Protein 1HLV (pdb70)

Foldseek 3Di:
DDDDDDFDFLVRLLVLLVVCVVCVPDDCVVSCVVVVHPSVVSVVSNVCVVVSVVVCVQQDPCSRPHRDPDADPCNVLLVVLCVVVVVVCVVVDDDDLVNSLVSSVVSCVVVVVVPDDSDPVVVVCSVNRSD

Nearest PDB structures (foldseek):
  1hlv-assembly1_A  TM=1.008E+00  e=2.084E-18  Homo sapiens
  7qh5-assembly2_B  TM=4.599E-01  e=2.631E+00  Streptomyces tsukubensis NRRL18488
  4z59-assembly1_A  TM=3.815E-01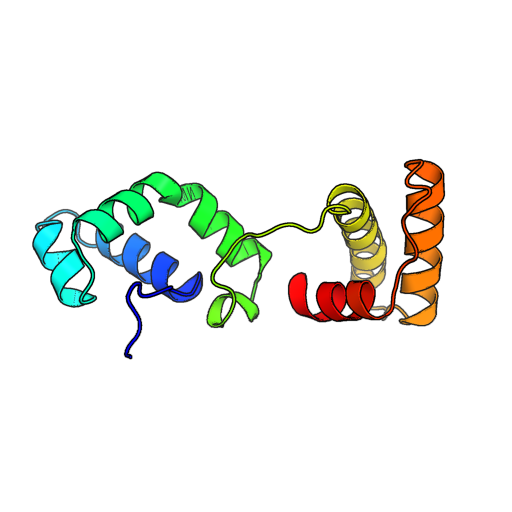  e=2.494E+00  Escherichia coli K-12
  2esn-assembly1_C  TM=4.568E-01  e=5.548E+00  Pseudomonas aeruginosa
  7qh5-assembly1_A  TM=3.977E-01  e=4.729E+00  Streptomyces tsukubensis NRRL18488

B-factor: mean 45.06, std 10.35, range [23.63, 85.87]

Radius of gyration: 18.98 Å; Cα contacts (8 Å, |Δi|>4): 92; chains: 1; bounding box: 54×45×28 Å

Solvent-accessible surface area: 9493 Å² total; per-residue (Å²): 249,53,132,200,217,155,109,12,14,6,104,74,27,13,159,3,2,90,36,15,101,112,43,98,143,54,197,99,43,52,0,2,156,115,40,123,13,78,87,82,40,1,70,68,8,28,186,71,74,209,64,11,57,41,5,34,177,93,2,34,133,22,0,83,90,63,89,64,64,147,94,12,128,56,58,149,0,9,40,86,0,41,62,49,10,84,138,50,139,89,71,68,101,113,39,155,27,129,70,10,69,70,56,0,66,130,15,4,140,157,59,45,42,137,127,14,88,1,45,124,26,11,21,72,127,2,112,166,29,58,68

Secondary structure (DSSP, 8-state):
---SS----HHHHHHHHHHHHH-TTS-HHHHHHHHT--HHHHHHHHHTHHHHHHHHHHHGGGGGT-------TTHHHHHHHHHHHHHHGGGT----HHHHHHHHHHHHHHHT-TT----HHHHHHHHHHT-

Structure (mmCIF, N/CA/C/O backbone):
data_1HLV
#
_entry.id   1HLV
#
_cell.length_a   83.374
_cell.length_b   83.374
_cell.length_c   139.021
_cell.angle_alpha   90
_cell.angle_beta   90
_cell.angle_gamma   120
#
_symmetry.space_group_name_H-M   'P 31 1 2'
#
loop_
_entity.id
_entity.type
_entity.pdbx_description
1 polymer 'CENP-B BOX DNA'
2 polymer 'CENP-B BOX DNA'
3 polymer 'MAJOR CENTROMERE AUTOANTIGEN B'
4 water water
#
loop_
_atom_site.group_PDB
_atom_site.id
_atom_site.type_symbol
_atom_site.label_atom_id
_atom_site.label_alt_id
_atom_site.label_comp_id
_atom_site.label_asym_id
_atom_site.label_entity_id
_atom_site.label_seq_id
_atom_site.pdbx_PDB_ins_code
_atom_site.Cartn_x
_atom_site.Cartn_y
_atom_site.Cartn_z
_atom_site.occupancy
_atom_site.B_iso_or_equiv
_atom_site.auth_seq_id
_atom_site.auth_comp_id
_atom_site.auth_asym_id
_atom_site.auth_atom_id
_atom_site.pdbx_PDB_model_num
ATOM 856 N N . MET C 3 1 ? 25.887 -3.943 -3.856 1.00 62.30 1 MET A N 1
ATOM 857 C CA . MET C 3 1 ? 24.581 -3.559 -3.247 1.00 62.94 1 MET A CA 1
ATOM 858 C C . MET C 3 1 ? 24.459 -2.046 -3.055 1.00 61.45 1 MET A C 1
ATOM 859 O O . MET C 3 1 ? 25.432 -1.301 -3.214 1.00 60.78 1 MET A O 1
ATOM 864 N N . GLY C 3 2 ? 23.251 -1.598 -2.725 1.00 58.97 2 GLY A N 1
ATOM 865 C CA . GLY C 3 2 ? 23.029 -0.184 -2.504 1.00 56.86 2 GLY A CA 1
ATOM 866 C C . GLY C 3 2 ? 23.415 0.161 -1.080 1.00 55.74 2 GLY A C 1
ATOM 867 O O . GLY C 3 2 ? 23.779 -0.733 -0.316 1.00 56.35 2 GLY A O 1
ATOM 868 N N . PRO C 3 3 ? 23.355 1.441 -0.687 1.00 54.57 3 PRO A N 1
ATOM 869 C CA . PRO C 3 3 ? 23.713 1.833 0.679 1.00 54.00 3 PRO A CA 1
ATOM 870 C C . PRO C 3 3 ? 22.682 1.322 1.693 1.00 53.31 3 PRO A C 1
ATOM 871 O O . PRO C 3 3 ? 21.537 1.040 1.333 1.00 53.36 3 PRO A O 1
ATOM 875 N N . LYS C 3 4 ? 23.088 1.208 2.954 1.00 51.37 4 LYS A N 1
ATOM 876 C CA . LYS C 3 4 ? 22.192 0.725 3.996 1.00 49.56 4 LYS A CA 1
ATOM 877 C C . LYS C 3 4 ? 21.843 1.829 4.983 1.00 47.29 4 LYS A C 1
ATOM 878 O O . LYS C 3 4 ? 20.866 1.722 5.722 1.00 46.86 4 LYS A O 1
ATOM 884 N N . ARG C 3 5 ? 22.649 2.885 4.994 1.00 44.50 5 ARG A N 1
ATOM 885 C CA . ARG C 3 5 ? 22.413 4.031 5.871 1.00 42.78 5 ARG A CA 1
ATOM 886 C C . ARG C 3 5 ? 22.747 5.299 5.121 1.00 43.94 5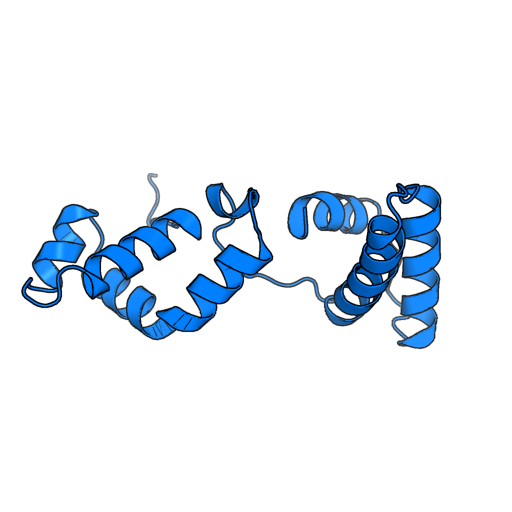 ARG A C 1
ATOM 887 O O . ARG C 3 5 ? 23.803 5.415 4.501 1.00 44.81 5 ARG A O 1
ATOM 895 N N . ARG C 3 6 ? 21.836 6.251 5.184 1.00 45.13 6 ARG A N 1
ATOM 896 C CA . ARG C 3 6 ? 22.013 7.515 4.513 1.00 48.32 6 ARG A CA 1
ATOM 897 C C . ARG C 3 6 ? 22.712 8.491 5.453 1.00 49.03 6 ARG A C 1
ATOM 898 O O . ARG C 3 6 ? 22.212 8.776 6.543 1.00 50.61 6 ARG A O 1
ATOM 906 N N . GLN C 3 7 ? 23.879 8.980 5.049 1.00 49.21 7 GLN A N 1
ATOM 907 C CA . GLN C 3 7 ? 24.605 9.953 5.857 1.00 50.52 7 GLN A CA 1
ATOM 908 C C . GLN C 3 7 ? 24.249 11.350 5.345 1.00 49.19 7 GLN A C 1
ATOM 909 O O . GLN C 3 7 ? 24.162 11.579 4.139 1.00 49.44 7 GLN A O 1
ATOM 915 N N . LEU C 3 8 ? 24.039 12.278 6.270 1.00 46.57 8 LEU A N 1
ATOM 916 C CA . LEU C 3 8 ? 23.661 13.640 5.921 1.00 42.96 8 LEU A CA 1
ATOM 917 C C . LEU C 3 8 ? 24.777 14.636 6.225 1.00 40.82 8 LEU A C 1
ATOM 918 O O . LEU C 3 8 ? 25.621 14.382 7.084 1.00 40.35 8 LEU A O 1
ATOM 923 N N . THR C 3 9 ? 24.790 15.766 5.519 1.00 37.95 9 THR A N 1
ATOM 924 C CA . THR C 3 9 ? 25.803 16.786 5.770 1.00 35.37 9 THR A CA 1
ATOM 925 C C . THR C 3 9 ? 25.334 17.657 6.923 1.00 35.17 9 THR A C 1
ATOM 926 O O . THR C 3 9 ? 24.154 17.672 7.267 1.00 33.77 9 THR A O 1
ATOM 930 N N . PHE C 3 10 ? 26.258 18.394 7.521 1.00 35.39 10 PHE A N 1
ATOM 931 C CA . PHE C 3 10 ? 25.878 19.252 8.620 1.00 37.64 10 PHE A CA 1
ATOM 932 C C . PHE C 3 10 ? 24.888 20.303 8.159 1.00 38.77 10 PHE A C 1
ATOM 933 O O . PHE C 3 10 ? 23.991 20.680 8.914 1.00 38.88 10 PHE A O 1
ATOM 941 N N . ARG C 3 11 ? 25.027 20.755 6.916 1.00 38.95 11 ARG A N 1
ATOM 942 C CA . ARG C 3 11 ? 24.102 21.743 6.389 1.00 40.90 11 ARG A CA 1
ATOM 943 C C . ARG C 3 11 ? 22.692 21.137 6.277 1.00 41.01 11 ARG A C 1
ATOM 944 O O . ARG C 3 11 ? 21.704 21.798 6.589 1.00 40.99 11 ARG A O 1
ATOM 952 N N . GLU C 3 12 ? 22.604 19.875 5.859 1.00 39.85 12 GLU A N 1
ATOM 953 C CA . GLU C 3 12 ? 21.315 19.197 5.718 1.00 39.47 12 GLU A CA 1
ATOM 954 C C . GLU C 3 12 ? 20.641 18.958 7.073 1.00 39.45 12 GLU A C 1
ATOM 955 O O . GLU C 3 12 ? 19.427 19.147 7.220 1.00 37.11 12 GLU A O 1
ATOM 961 N N . LYS C 3 13 ? 21.428 18.527 8.057 1.00 39.06 13 LYS A N 1
ATOM 962 C CA . LYS C 3 13 ? 20.892 18.279 9.389 1.00 38.33 13 LYS A CA 1
ATOM 963 C C . LYS C 3 13 ? 20.502 19.609 10.025 1.00 37.16 13 LYS A C 1
ATOM 964 O O . LYS C 3 13 ? 19.554 19.689 10.794 1.00 36.27 13 LYS A O 1
ATOM 970 N N . SER C 3 14 ? 21.227 20.658 9.681 1.00 37.15 14 SER A N 1
ATOM 971 C CA . SER C 3 14 ? 20.913 21.976 10.201 1.00 39.29 14 SER A CA 1
ATOM 972 C C . SER C 3 14 ? 19.548 22.431 9.649 1.00 40.83 14 SER A C 1
ATOM 973 O O . SER C 3 14 ? 18.725 23.000 10.374 1.00 39.85 14 SER A O 1
ATOM 976 N N . ARG C 3 15 ? 19.308 22.169 8.367 1.00 41.23 15 ARG A N 1
ATOM 977 C CA . ARG C 3 15 ? 18.052 22.557 7.742 1.00 42.99 15 ARG A CA 1
ATOM 978 C C . ARG C 3 15 ? 16.894 21.792 8.375 1.00 42.91 15 ARG A C 1
ATOM 979 O O . ARG C 3 15 ? 15.841 22.365 8.666 1.00 43.79 15 ARG A O 1
ATOM 987 N N . ILE C 3 16 ? 17.091 20.495 8.585 1.00 41.29 16 ILE A N 1
ATOM 988 C CA . ILE C 3 16 ? 16.068 19.656 9.197 1.00 39.81 16 ILE A CA 1
ATOM 989 C C . ILE C 3 16 ? 15.711 20.207 10.580 1.00 40.83 16 ILE A C 1
ATOM 990 O O . ILE C 3 16 ? 14.537 20.322 10.932 1.00 38.91 16 ILE A O 1
ATOM 995 N N . ILE C 3 17 ? 16.734 20.551 11.356 1.00 41.44 17 ILE A N 1
ATOM 996 C CA . ILE C 3 17 ? 16.539 21.098 12.691 1.00 42.28 17 ILE A CA 1
ATOM 997 C C . ILE C 3 17 ? 15.733 22.384 12.600 1.00 44.50 17 ILE A C 1
ATOM 998 O O . ILE C 3 17 ? 14.754 22.572 13.316 1.00 44.23 17 ILE A O 1
ATOM 1003 N N . GLN C 3 18 ? 16.160 23.268 11.707 1.00 47.16 18 GLN A N 1
ATOM 1004 C CA . GLN C 3 18 ? 15.494 24.545 11.508 1.00 49.30 18 GLN A CA 1
ATOM 1005 C C . GLN C 3 18 ? 14.035 24.337 11.108 1.00 49.25 18 GLN A C 1
ATOM 1006 O O . GLN C 3 18 ? 13.156 25.112 11.491 1.00 48.38 18 GLN A O 1
ATOM 1012 N N . GLU C 3 19 ? 13.781 23.289 10.335 1.00 48.72 19 GLU A N 1
ATOM 1013 C CA . GLU C 3 19 ? 12.427 22.997 9.892 1.00 49.67 19 GLU A CA 1
ATOM 1014 C C . GLU C 3 19 ? 11.518 22.707 11.085 1.00 50.16 19 GLU A C 1
ATOM 1015 O O . GLU C 3 19 ? 10.384 23.185 11.145 1.00 49.66 19 GLU A O 1
ATOM 1021 N N . VAL C 3 20 ? 12.020 21.926 12.034 1.00 49.96 20 VAL A N 1
ATOM 1022 C CA . VAL C 3 20 ? 11.242 21.568 13.208 1.00 51.17 20 VAL A CA 1
ATOM 1023 C C . VAL C 3 20 ? 10.961 22.752 14.127 1.00 53.27 20 VAL A C 1
ATOM 1024 O O . VAL C 3 20 ? 9.882 22.841 14.703 1.00 54.26 20 VAL A O 1
ATOM 1028 N N . GLU C 3 21 ? 11.916 23.666 14.256 1.00 55.61 21 GLU A N 1
ATOM 1029 C CA . GLU C 3 21 ? 11.731 24.828 15.118 1.00 58.56 21 GLU A CA 1
ATOM 1030 C C . GLU C 3 21 ? 10.795 25.884 14.521 1.00 59.30 21 GLU A C 1
ATOM 1031 O O . GLU C 3 21 ? 10.196 26.670 15.254 1.00 59.00 21 GLU A O 1
ATOM 1037 N N . GLU C 3 22 ? 10.662 25.895 13.198 1.00 59.73 22 GLU A N 1
ATOM 1038 C CA . GLU C 3 22 ? 9.793 26.862 12.533 1.00 60.64 22 GLU A CA 1
ATOM 1039 C C . GLU C 3 22 ? 8.398 26.299 12.270 1.00 60.71 22 GLU A C 1
ATOM 1040 O O . GLU C 3 22 ? 7.504 27.020 11.837 1.00 60.74 22 GLU A O 1
ATOM 1046 N N . ASN C 3 23 ? 8.216 25.010 12.529 1.00 60.67 23 ASN A N 1
ATOM 1047 C CA . ASN C 3 23 ? 6.930 24.362 12.306 1.00 60.45 23 ASN A CA 1
ATOM 1048 C C . ASN C 3 23 ? 6.576 23.466 13.485 1.00 61.25 23 ASN A C 1
ATOM 1049 O O . ASN C 3 23 ? 6.339 22.266 13.323 1.00 60.39 23 ASN A O 1
ATOM 1054 N N . PRO C 3 24 ? 6.532 24.044 14.694 1.00 62.34 24 PRO A N 1
ATOM 1055 C CA . PRO C 3 24 ? 6.205 23.286 15.906 1.00 63.46 24 PRO A CA 1
ATOM 1056 C C . PRO C 3 24 ? 4.837 22.607 15.871 1.00 64.50 24 PRO A C 1
ATOM 1057 O O . PRO C 3 24 ? 4.585 21.677 16.637 1.00 63.67 24 PRO A O 1
ATOM 1061 N N . ASP C 3 25 ? 3.963 23.058 14.976 1.00 65.80 25 ASP A N 1
ATOM 1062 C CA . ASP C 3 25 ? 2.629 22.473 14.882 1.00 68.06 25 ASP A CA 1
ATOM 1063 C C . ASP C 3 25 ? 2.477 21.359 13.850 1.00 67.39 25 ASP A C 1
ATOM 1064 O O . ASP C 3 25 ? 1.370 21.081 13.379 1.00 67.37 25 ASP A O 1
ATOM 1069 N N . LEU C 3 26 ? 3.586 20.717 13.502 1.00 65.86 26 LEU A N 1
ATOM 1070 C CA . LEU C 3 26 ? 3.549 19.623 12.540 1.00 64.21 26 LEU A CA 1
ATOM 1071 C C . LEU C 3 26 ? 3.979 18.335 13.223 1.00 62.38 26 LEU A C 1
ATOM 1072 O O . LEU C 3 26 ? 4.780 18.357 14.152 1.00 62.06 26 LEU A O 1
ATOM 1077 N N . ARG C 3 27 ? 3.431 17.214 12.778 1.00 61.54 27 ARG A N 1
ATOM 1078 C CA . ARG C 3 27 ? 3.804 15.931 13.351 1.00 61.85 27 ARG A CA 1
ATOM 1079 C C . ARG C 3 27 ? 5.263 15.667 12.981 1.00 59.89 27 ARG A C 1
ATOM 1080 O O . ARG C 3 27 ? 5.688 15.957 11.859 1.00 59.66 27 ARG A O 1
ATOM 1088 N N . LYS C 3 28 ? 6.031 15.126 13.919 1.00 56.53 28 LYS A N 1
ATOM 1089 C CA . LYS C 3 28 ? 7.426 14.814 13.649 1.00 52.95 28 LYS A CA 1
ATOM 1090 C C . LYS C 3 28 ? 7.481 13.865 12.448 1.00 52.50 28 LYS A C 1
ATOM 1091 O O . LYS C 3 28 ? 8.343 13.993 11.577 1.00 52.01 28 LYS A O 1
ATOM 1097 N N . GLY C 3 29 ? 6.544 12.923 12.398 1.00 51.54 29 GLY A N 1
ATOM 1098 C CA . GLY C 3 29 ? 6.505 11.988 11.287 1.00 50.76 29 GLY A CA 1
ATOM 1099 C C . GLY C 3 29 ? 6.291 12.712 9.968 1.00 50.22 29 GLY A C 1
ATOM 1100 O O . GLY C 3 29 ? 6.715 12.243 8.913 1.00 50.24 29 GLY A O 1
ATOM 1101 N N . GLU C 3 30 ? 5.627 13.860 10.026 1.00 50.16 30 GLU A N 1
ATOM 1102 C CA . GLU C 3 30 ? 5.373 14.650 8.826 1.00 50.22 30 GLU A CA 1
ATOM 1103 C C . GLU C 3 30 ? 6.674 15.292 8.363 1.00 49.21 30 GLU A C 1
ATOM 1104 O O . GLU C 3 30 ? 6.997 15.274 7.172 1.00 48.09 30 GLU A O 1
ATOM 1110 N N . ILE C 3 31 ? 7.423 15.856 9.303 1.00 47.75 31 ILE A N 1
ATOM 1111 C CA . ILE C 3 31 ? 8.692 16.475 8.951 1.00 48.49 31 ILE A CA 1
ATOM 1112 C C . ILE C 3 31 ? 9.676 15.414 8.444 1.00 47.79 31 ILE A C 1
ATOM 1113 O O . ILE C 3 31 ? 10.399 15.642 7.470 1.00 47.19 31 ILE A O 1
ATOM 1118 N N . ALA C 3 32 ? 9.687 14.250 9.085 1.00 46.45 32 ALA A N 1
ATOM 1119 C CA . ALA C 3 32 ? 10.566 13.173 8.650 1.00 47.68 32 ALA A CA 1
ATOM 1120 C C . ALA C 3 32 ? 10.240 12.810 7.199 1.00 48.38 32 ALA A C 1
ATOM 1121 O O . ALA C 3 32 ? 11.137 12.547 6.394 1.00 48.31 32 ALA A O 1
ATOM 1123 N N . ARG C 3 33 ? 8.953 12.799 6.868 1.00 49.19 33 ARG A N 1
ATOM 1124 C CA . ARG C 3 33 ? 8.533 12.464 5.515 1.00 50.46 33 ARG A CA 1
ATOM 1125 C C . ARG C 3 33 ? 9.042 13.489 4.515 1.00 50.13 33 ARG A C 1
ATOM 1126 O O . ARG C 3 33 ? 9.546 13.128 3.452 1.00 51.26 33 ARG A O 1
ATOM 1134 N N . ARG C 3 34 ? 8.901 14.766 4.856 1.00 49.42 34 ARG A N 1
ATOM 1135 C CA . ARG C 3 34 ? 9.347 15.844 3.984 1.00 49.04 34 ARG A CA 1
ATOM 1136 C C . ARG C 3 34 ? 10.812 15.725 3.594 1.00 48.24 34 ARG A C 1
ATOM 1137 O O . ARG C 3 34 ? 11.202 16.145 2.506 1.00 48.39 34 ARG A O 1
ATOM 1145 N N . PHE C 3 35 ? 11.627 15.175 4.487 1.00 46.76 35 PHE A N 1
ATOM 1146 C CA . PHE C 3 35 ? 13.042 15.015 4.198 1.00 44.85 35 PHE A CA 1
ATOM 1147 C C . PHE C 3 35 ? 13.363 13.589 3.836 1.00 44.84 35 PHE A C 1
ATOM 1148 O O . PHE C 3 35 ? 14.512 13.256 3.557 1.00 44.72 35 PHE A O 1
ATOM 1156 N N . ASN C 3 36 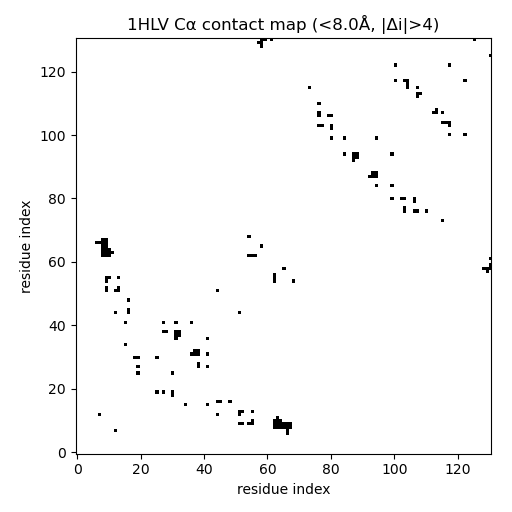? 12.336 12.749 3.837 1.00 45.02 36 ASN A N 1
ATOM 1157 C CA . ASN C 3 36 ? 12.502 11.352 3.475 1.00 46.76 36 ASN A CA 1
ATOM 1158 C C . ASN C 3 36 ? 13.546 10.660 4.349 1.00 45.60 36 ASN A C 1
ATOM 1159 O O . ASN C 3 36 ? 14.507 10.087 3.844 1.00 45.18 36 ASN A O 1
ATOM 1164 N N . ILE C 3 37 ? 13.361 10.734 5.661 1.00 45.54 37 ILE A N 1
ATOM 1165 C CA . ILE C 3 37 ? 14.268 10.092 6.606 1.00 44.39 37 ILE A CA 1
ATOM 1166 C C . ILE C 3 37 ? 13.428 9.397 7.666 1.00 44.27 37 ILE A C 1
ATOM 1167 O O . ILE C 3 37 ? 12.316 9.830 7.969 1.00 45.47 37 ILE A O 1
ATOM 1172 N N . PRO C 3 38 ? 13.949 8.313 8.253 1.00 42.77 38 PRO A N 1
ATOM 1173 C CA . PRO C 3 38 ? 13.189 7.599 9.283 1.00 42.91 38 PRO A CA 1
ATOM 1174 C C . PRO C 3 38 ? 12.901 8.515 10.468 1.00 43.41 38 PRO A C 1
ATOM 1175 O O . PRO C 3 38 ? 13.727 9.361 10.816 1.00 43.53 38 PRO A O 1
ATOM 1179 N N . PRO C 3 39 ? 11.719 8.378 11.092 1.00 43.94 39 PRO A N 1
ATOM 1180 C CA . PRO C 3 39 ? 11.408 9.236 12.245 1.00 43.45 39 PRO A CA 1
ATOM 1181 C C . PRO C 3 39 ? 12.476 9.031 13.312 1.00 42.43 39 PRO A C 1
ATOM 1182 O O . PRO C 3 39 ? 12.810 9.934 14.083 1.00 40.52 39 PRO A O 1
ATOM 1186 N N . SER C 3 40 ? 13.015 7.820 13.319 1.00 43.04 40 SER A N 1
ATOM 1187 C CA . SER C 3 40 ? 14.087 7.426 14.221 1.00 42.64 40 SER A CA 1
ATOM 1188 C C . SER C 3 40 ? 15.279 8.371 13.989 1.00 42.71 40 SER A C 1
ATOM 1189 O O . SER C 3 40 ? 15.866 8.902 14.932 1.00 42.60 40 SER A O 1
ATOM 1192 N N . THR C 3 41 ? 15.622 8.577 12.718 1.00 40.70 41 THR A N 1
ATOM 1193 C CA . THR C 3 41 ? 16.725 9.449 12.348 1.00 38.68 41 THR A CA 1
ATOM 1194 C C . THR C 3 41 ? 16.460 10.906 12.730 1.00 39.04 41 THR A C 1
ATOM 1195 O O . THR C 3 41 ? 17.370 11.610 13.170 1.00 40.03 41 THR A O 1
ATOM 1199 N N . LEU C 3 42 ? 15.219 11.362 12.564 1.00 39.44 42 LEU A N 1
ATOM 1200 C CA . LEU C 3 42 ? 14.872 12.743 12.911 1.00 38.53 42 LEU A CA 1
ATOM 1201 C C . LEU C 3 42 ? 15.029 12.994 14.413 1.00 39.01 42 LEU A C 1
ATOM 1202 O O . LEU C 3 42 ? 15.526 14.050 14.834 1.00 37.05 42 LEU A O 1
ATOM 1207 N N . SER C 3 43 ? 14.601 12.023 15.215 1.00 38.28 43 SER A N 1
ATOM 1208 C CA . SER C 3 43 ? 14.704 12.140 16.663 1.00 39.27 43 SER A CA 1
ATOM 1209 C C . SER C 3 43 ? 16.162 12.288 17.093 1.00 39.44 43 SER A C 1
ATOM 1210 O O . SER C 3 43 ? 16.513 13.200 17.850 1.00 37.74 43 SER A O 1
ATOM 1213 N N . THR C 3 44 ? 17.018 11.395 16.605 1.00 40.06 44 THR A N 1
ATOM 1214 C CA . THR C 3 44 ? 18.414 11.471 16.987 1.00 39.91 44 THR A CA 1
ATOM 1215 C C . THR C 3 44 ? 19.050 12.781 16.514 1.00 37.97 44 THR A C 1
ATOM 1216 O O . THR C 3 44 ? 19.913 13.326 17.199 1.00 37.41 44 THR A O 1
ATOM 1220 N N . ILE C 3 45 ? 18.607 13.311 15.376 1.00 35.98 45 ILE A N 1
ATOM 1221 C CA . ILE C 3 45 ? 19.134 14.593 14.910 1.00 35.69 45 ILE A CA 1
ATOM 1222 C C . ILE C 3 45 ? 18.723 15.687 15.905 1.00 37.80 45 ILE A C 1
ATOM 1223 O O . ILE C 3 45 ? 19.540 16.519 16.318 1.00 36.55 45 ILE A O 1
ATOM 1228 N N . LEU C 3 46 ? 17.444 15.687 16.279 1.00 39.78 46 LEU A N 1
ATOM 1229 C CA . LEU C 3 46 ? 16.938 16.668 17.229 1.00 40.08 46 LEU A CA 1
ATOM 1230 C C . LEU C 3 46 ? 17.644 16.546 18.574 1.00 40.77 46 LEU A C 1
ATOM 1231 O O . LEU C 3 46 ? 17.942 17.557 19.207 1.00 41.25 46 LEU A O 1
ATOM 1236 N N . LYS C 3 47 ? 17.920 15.323 19.020 1.00 39.87 47 LYS A N 1
ATOM 1237 C CA . LYS C 3 47 ? 18.607 15.187 20.291 1.00 42.05 47 LYS A CA 1
ATOM 1238 C C . LYS C 3 47 ? 20.046 15.719 20.237 1.00 42.60 47 LYS A C 1
ATOM 1239 O O . LYS C 3 47 ? 20.571 16.191 21.244 1.00 43.32 47 LYS A O 1
ATOM 1245 N N . ASN C 3 48 ? 20.681 15.644 19.069 1.00 41.46 48 ASN A N 1
ATOM 1246 C CA . ASN C 3 48 ? 22.050 16.130 18.912 1.00 40.69 48 ASN A CA 1
ATOM 1247 C C . ASN C 3 48 ? 22.057 17.559 18.396 1.00 40.89 48 ASN A C 1
ATOM 1248 O O . ASN C 3 48 ? 23.088 18.084 17.993 1.00 41.91 48 ASN A O 1
ATOM 1253 N N . LYS C 3 49 ? 20.884 18.171 18.414 1.00 41.04 49 LYS A N 1
ATOM 1254 C CA . LYS C 3 49 ? 20.672 19.539 17.969 1.00 42.71 49 LYS A CA 1
ATOM 1255 C C . LYS C 3 49 ? 21.844 20.502 18.196 1.00 43.08 49 LYS A C 1
ATOM 1256 O O . LYS C 3 49 ? 22.341 21.123 17.253 1.00 44.76 49 LYS A O 1
ATOM 1262 N N . ARG C 3 50 ? 22.283 20.632 19.443 1.00 43.19 50 ARG A N 1
ATOM 1263 C CA . ARG C 3 50 ? 23.361 21.558 19.781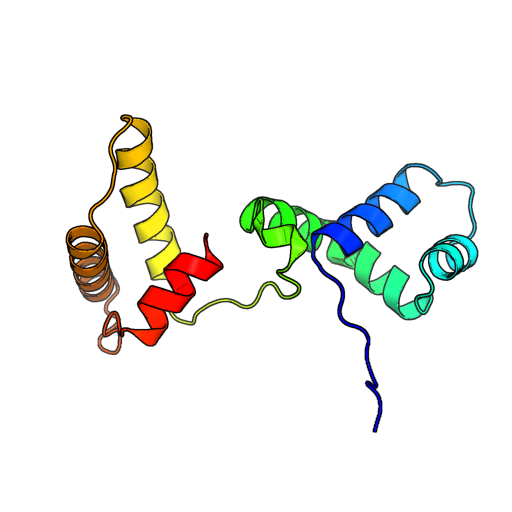 1.00 43.60 50 ARG A CA 1
ATOM 1264 C C . ARG C 3 50 ? 24.734 21.183 19.242 1.00 42.09 50 ARG A C 1
ATOM 1265 O O . ARG C 3 50 ? 25.507 22.059 18.844 1.00 40.99 50 ARG A O 1
ATOM 1273 N N . ALA C 3 51 ? 25.049 19.892 19.241 1.00 38.99 51 ALA A N 1
ATOM 1274 C CA . ALA C 3 51 ? 26.337 19.459 18.725 1.00 37.08 51 ALA A CA 1
ATOM 1275 C C . ALA C 3 51 ? 26.336 19.716 17.222 1.00 36.44 51 ALA A C 1
ATOM 1276 O O . ALA C 3 51 ? 27.302 20.261 16.672 1.00 37.85 51 ALA A O 1
ATOM 1278 N N . ILE C 3 52 ? 25.241 19.345 16.563 1.00 34.80 52 ILE A N 1
ATOM 1279 C CA . ILE C 3 52 ? 25.121 19.540 15.119 1.00 35.59 52 ILE A CA 1
ATOM 1280 C C . ILE C 3 52 ? 25.284 21.009 14.704 1.00 35.23 52 ILE A C 1
ATOM 1281 O O . ILE C 3 52 ? 26.031 21.309 13.777 1.00 35.14 52 ILE A O 1
ATOM 1286 N N . LEU C 3 53 ? 24.605 21.924 15.386 1.00 35.06 53 LEU A N 1
ATOM 1287 C CA . LEU C 3 53 ? 24.740 23.337 15.043 1.00 35.96 53 LEU A CA 1
ATOM 1288 C C . LEU C 3 53 ? 26.154 23.846 15.337 1.00 35.82 53 LEU A C 1
ATOM 1289 O O . LEU C 3 53 ? 26.648 24.756 14.665 1.00 35.81 53 LEU A O 1
ATOM 1294 N N . ALA C 3 54 ? 26.803 23.260 16.338 1.00 35.26 54 ALA A N 1
ATOM 1295 C CA . ALA C 3 54 ? 28.166 23.653 16.681 1.00 35.85 54 ALA A CA 1
ATOM 1296 C C . ALA C 3 54 ? 29.102 23.180 15.556 1.00 36.08 54 ALA A C 1
ATOM 1297 O O . ALA C 3 54 ? 30.006 23.906 15.127 1.00 34.93 54 ALA A O 1
ATOM 1299 N N . SER C 3 55 ? 28.877 21.961 15.077 1.00 35.38 55 SER A N 1
ATOM 1300 C CA . SER C 3 55 ? 29.697 21.431 13.999 1.00 36.02 55 SER A CA 1
ATOM 1301 C C . SER C 3 55 ? 29.531 22.266 12.733 1.00 36.29 55 SER A C 1
ATOM 1302 O O . SER C 3 55 ? 30.516 22.631 12.090 1.00 37.08 55 SER A O 1
ATOM 1305 N N . GLU C 3 56 ? 28.292 22.584 12.379 1.00 36.57 56 GLU A N 1
ATOM 1306 C CA . GLU C 3 56 ? 28.062 23.398 11.193 1.00 38.55 56 GLU A CA 1
ATOM 1307 C C . GLU C 3 56 ? 28.885 24.683 11.268 1.00 37.58 56 GLU A C 1
ATOM 1308 O O . GLU C 3 56 ? 29.473 25.108 10.280 1.00 38.27 56 GLU A O 1
ATOM 1314 N N . ARG C 3 57 ? 28.930 25.299 12.443 1.00 38.90 57 ARG A N 1
ATOM 1315 C CA . ARG C 3 57 ? 29.706 26.523 12.625 1.00 40.09 57 ARG A CA 1
ATOM 1316 C C . ARG C 3 57 ? 31.195 26.224 12.479 1.00 39.65 57 ARG A C 1
ATOM 1317 O O . ARG C 3 57 ? 31.925 26.948 11.805 1.00 39.84 57 ARG A O 1
ATOM 1325 N N . LYS C 3 58 ? 31.630 25.140 13.111 1.00 38.29 58 LYS A N 1
ATOM 1326 C CA . LYS C 3 58 ? 33.019 24.721 13.082 1.00 37.23 58 LYS A CA 1
ATOM 1327 C C . LYS C 3 58 ? 33.552 24.468 11.675 1.00 38.65 58 LYS A C 1
ATOM 1328 O O . LYS C 3 58 ? 34.652 24.913 11.334 1.00 38.70 58 LYS A O 1
ATOM 1334 N N . TYR C 3 59 ? 32.776 23.757 10.860 1.00 37.96 59 TYR A N 1
ATOM 1335 C CA . TYR C 3 59 ? 33.198 23.432 9.500 1.00 36.31 59 TYR A CA 1
ATOM 1336 C C . TYR C 3 59 ? 32.945 24.532 8.459 1.00 37.87 59 TYR A C 1
ATOM 1337 O O . TYR C 3 59 ? 33.387 24.429 7.309 1.00 36.86 59 TYR A O 1
ATOM 1346 N N . GLY C 3 60 ? 32.253 25.592 8.867 1.00 38.35 60 GLY A N 1
ATOM 1347 C CA . GLY C 3 60 ? 31.990 26.693 7.955 1.00 39.08 60 GLY A CA 1
ATOM 1348 C C . GLY C 3 60 ? 31.486 26.310 6.573 1.00 40.39 60 GLY A C 1
ATOM 1349 O O . GLY C 3 60 ? 30.531 25.544 6.440 1.00 40.58 60 GLY A O 1
ATOM 1350 N N . VAL C 3 61 ? 32.127 26.838 5.534 1.00 41.27 61 VAL A N 1
ATOM 1351 C CA . VAL C 3 61 ? 31.695 26.560 4.167 1.00 42.60 61 VAL A CA 1
ATOM 1352 C C . VAL C 3 61 ? 31.763 25.080 3.805 1.00 42.62 61 VAL A C 1
ATOM 1353 O O . VAL C 3 61 ? 31.172 24.653 2.810 1.00 44.35 61 VAL A O 1
ATOM 1357 N N . ALA C 3 62 ? 32.472 24.301 4.619 1.00 41.53 62 ALA A N 1
ATOM 1358 C CA . ALA C 3 62 ? 32.612 22.867 4.380 1.00 39.20 62 ALA A CA 1
ATOM 1359 C C . ALA C 3 62 ? 31.441 22.057 4.949 1.00 37.99 62 ALA A C 1
ATOM 1360 O O . ALA C 3 62 ? 31.386 20.835 4.801 1.00 35.49 62 ALA A O 1
ATOM 1362 N N . SER C 3 63 ? 30.508 22.741 5.603 1.00 38.31 63 SER A N 1
ATOM 1363 C CA . SER C 3 63 ? 29.342 22.075 6.183 1.00 39.27 63 SER A CA 1
ATOM 1364 C C . SER C 3 63 ? 28.474 21.496 5.082 1.00 39.52 63 SER A C 1
ATOM 1365 O O . SER C 3 63 ? 27.583 20.679 5.327 1.00 39.66 63 SER A O 1
ATOM 1368 N N . THR C 3 64 ? 28.743 21.947 3.866 1.00 39.83 64 THR A N 1
ATOM 1369 C CA . THR C 3 64 ? 28.024 21.509 2.687 1.00 40.32 64 THR A CA 1
ATOM 1370 C C . THR C 3 64 ? 28.471 20.107 2.299 1.00 39.09 64 THR A C 1
ATOM 1371 O O . THR C 3 64 ? 27.817 19.426 1.511 1.00 38.80 64 THR A O 1
ATOM 1375 N N . CYS C 3 65 ? 29.574 19.668 2.887 1.00 38.45 65 CYS A N 1
ATOM 1376 C CA . CYS C 3 65 ? 30.125 18.366 2.562 1.00 39.71 65 CYS A CA 1
ATOM 1377 C C . CYS C 3 65 ? 30.434 17.499 3.768 1.00 36.04 65 CYS A C 1
ATOM 1378 O O . CYS C 3 65 ? 30.275 16.287 3.711 1.00 34.03 65 CYS A O 1
ATOM 1381 N N . ARG C 3 66 ? 30.883 18.127 4.851 1.00 35.14 66 ARG A N 1
ATOM 1382 C CA . ARG C 3 66 ? 31.221 17.422 6.085 1.00 35.13 66 ARG A CA 1
ATOM 1383 C C . ARG C 3 66 ? 29.961 16.787 6.651 1.00 35.62 66 ARG A C 1
ATOM 1384 O O . ARG C 3 66 ? 28.905 17.414 6.671 1.00 37.17 66 ARG A O 1
ATOM 1392 N N . LYS C 3 67 ? 30.067 15.548 7.112 1.00 36.02 67 LYS A N 1
ATOM 1393 C CA . LYS C 3 67 ? 28.910 14.858 7.674 1.00 37.14 67 LYS A CA 1
ATOM 1394 C C . LYS C 3 67 ? 29.159 14.423 9.118 1.00 37.12 67 LYS A C 1
ATOM 1395 O O . LYS C 3 67 ? 28.241 14.379 9.943 1.00 36.78 67 LYS A O 1
ATOM 1401 N N . THR C 3 68 ? 30.419 14.132 9.411 1.00 35.12 68 THR A N 1
ATOM 1402 C CA . THR C 3 68 ? 30.841 13.658 10.717 1.00 34.75 68 THR A CA 1
ATOM 1403 C C . THR C 3 68 ? 31.767 14.615 11.466 1.00 35.54 68 THR A C 1
ATOM 1404 O O . THR C 3 68 ? 32.678 15.216 10.885 1.00 34.57 68 THR A O 1
ATOM 1408 N N . ASN C 3 69 ? 31.540 14.755 12.765 1.00 35.09 69 ASN A N 1
ATOM 1409 C CA . ASN C 3 69 ? 32.401 15.625 13.550 1.00 36.31 69 ASN A CA 1
ATOM 1410 C C . ASN C 3 69 ? 33.577 14.817 14.108 1.00 36.26 69 ASN A C 1
ATOM 1411 O O . ASN C 3 69 ? 33.972 14.979 15.266 1.00 36.60 69 ASN A O 1
ATOM 1416 N N . LYS C 3 70 ? 34.131 13.940 13.279 1.00 35.43 70 LYS A N 1
ATOM 1417 C CA . LYS C 3 70 ? 35.264 13.130 13.694 1.00 35.04 70 LYS A CA 1
ATOM 1418 C C . LYS C 3 70 ? 36.461 14.035 13.980 1.00 33.74 70 LYS A C 1
ATOM 1419 O O . LYS C 3 70 ? 36.697 15.012 13.275 1.00 33.79 70 LYS A O 1
ATOM 1425 N N . LEU C 3 71 ? 37.203 13.708 15.028 1.00 33.31 71 LEU A N 1
ATOM 1426 C CA . LEU C 3 71 ? 38.361 14.498 15.417 1.00 35.14 71 LEU A CA 1
ATOM 1427 C C . LEU C 3 71 ? 39.655 13.754 15.137 1.00 35.01 71 LEU A C 1
ATOM 1428 O O . LEU C 3 71 ? 39.667 12.528 14.994 1.00 33.59 71 LEU A O 1
ATOM 1433 N N . SER C 3 72 ? 40.741 14.515 15.057 1.00 34.83 72 SER A N 1
ATOM 1434 C CA . SER C 3 72 ? 42.061 13.950 14.832 1.00 35.06 72 SER A CA 1
ATOM 1435 C C . SER C 3 72 ? 42.599 13.646 16.212 1.00 34.71 72 SER A C 1
ATOM 1436 O O . SER C 3 72 ? 42.295 14.366 17.158 1.00 35.47 72 SER A O 1
ATOM 1439 N N . PRO C 3 73 ? 43.395 12.574 16.356 1.00 33.88 73 PRO A N 1
ATOM 1440 C CA . PRO C 3 73 ? 43.923 12.284 17.694 1.00 32.80 73 PRO A CA 1
ATOM 1441 C C . PRO C 3 73 ? 44.835 13.418 18.192 1.00 32.77 73 PRO A C 1
ATOM 1442 O O . PRO C 3 73 ? 45.196 13.457 19.371 1.00 32.89 73 PRO A O 1
ATOM 1446 N N . TYR C 3 74 ? 45.182 14.345 17.298 1.00 31.92 74 TYR A N 1
ATOM 1447 C CA . TYR C 3 74 ? 46.027 15.489 17.654 1.00 30.78 74 TYR A CA 1
ATOM 1448 C C . TYR C 3 74 ? 45.177 16.736 17.797 1.00 31.23 74 TYR A C 1
ATOM 1449 O O . TYR C 3 74 ? 45.690 17.867 17.721 1.00 29.36 74 TYR A O 1
ATOM 1458 N N . ASP C 3 75 ? 43.877 16.528 18.007 1.00 31.02 75 ASP A N 1
ATOM 1459 C CA . ASP C 3 75 ? 42.934 17.634 18.152 1.00 30.24 75 ASP A CA 1
ATOM 1460 C C . ASP C 3 75 ? 43.379 18.737 19.108 1.00 29.32 75 ASP A C 1
ATOM 1461 O O . ASP C 3 75 ? 43.130 19.913 18.856 1.00 29.11 75 ASP A O 1
ATOM 1466 N N . LYS C 3 76 ? 44.035 18.379 20.204 1.00 29.55 76 LYS A N 1
ATOM 1467 C CA . LYS C 3 76 ? 44.465 19.407 21.143 1.00 31.30 76 LYS A CA 1
ATOM 1468 C C . LYS C 3 76 ? 45.462 20.330 20.453 1.00 32.61 76 LYS A C 1
ATOM 1469 O O . LYS C 3 76 ? 45.381 21.550 20.585 1.00 32.85 76 LYS A O 1
ATOM 1475 N N . LEU C 3 77 ? 46.389 19.734 19.702 1.00 34.36 77 LEU A N 1
ATOM 1476 C CA . LEU C 3 77 ? 47.406 20.490 18.973 1.00 34.25 77 LEU A CA 1
ATOM 1477 C C . LEU C 3 77 ? 46.733 21.392 17.938 1.00 35.91 77 LEU A C 1
ATOM 1478 O O . LEU C 3 77 ? 47.079 22.571 17.804 1.00 35.44 77 LEU A O 1
ATOM 1483 N N . GLU C 3 78 ? 45.766 20.838 17.212 1.00 36.63 78 GLU A N 1
ATOM 1484 C CA . GLU C 3 78 ? 45.047 21.609 16.204 1.00 38.17 78 GLU A CA 1
ATOM 1485 C C . GLU C 3 78 ? 44.354 22.841 16.782 1.00 38.47 78 GLU A C 1
ATOM 1486 O O . GLU C 3 78 ? 44.223 23.869 16.108 1.00 37.67 78 GLU A O 1
ATOM 1492 N N . GLY C 3 79 ? 43.915 22.739 18.032 1.00 38.18 79 GLY A N 1
ATOM 1493 C CA . GLY C 3 79 ? 43.249 23.861 18.659 1.00 37.35 79 GLY A CA 1
ATOM 1494 C C . GLY C 3 79 ? 44.227 24.999 18.813 1.00 38.08 79 GLY A C 1
ATOM 1495 O O . GLY C 3 79 ? 43.954 26.129 18.403 1.00 38.31 79 GLY A O 1
ATOM 1496 N N . LEU C 3 80 ? 45.381 24.694 19.396 1.00 37.18 80 LEU A N 1
ATOM 1497 C CA . LEU C 3 80 ? 46.421 25.695 19.601 1.00 38.09 80 LEU A CA 1
ATOM 1498 C C . LEU C 3 80 ? 46.923 26.294 18.281 1.00 40.19 80 LEU A C 1
ATOM 1499 O O . LEU C 3 80 ? 47.092 27.508 18.168 1.00 40.19 80 LEU A O 1
ATOM 1504 N N . LEU C 3 81 ? 47.138 25.435 17.286 1.00 41.08 81 LEU A N 1
ATOM 1505 C CA . LEU C 3 81 ? 47.614 25.856 15.973 1.00 41.58 81 LEU A CA 1
ATOM 1506 C C . LEU C 3 81 ? 46.643 26.850 15.330 1.00 42.78 81 LEU A C 1
ATOM 1507 O O . LEU C 3 81 ? 47.050 27.887 14.796 1.00 43.06 81 LEU A O 1
ATOM 1512 N N . ILE C 3 82 ? 45.355 26.531 15.380 1.00 43.00 82 ILE A N 1
ATOM 1513 C CA . ILE C 3 82 ? 44.339 27.405 14.803 1.00 41.83 82 ILE A CA 1
ATOM 1514 C C . ILE C 3 82 ? 44.372 28.769 15.477 1.00 42.19 82 ILE A C 1
ATOM 1515 O O . ILE C 3 82 ? 44.473 29.796 14.805 1.00 43.22 82 ILE A O 1
ATOM 1520 N N . ALA C 3 83 ? 44.291 28.777 16.803 1.00 40.93 83 ALA A N 1
ATOM 1521 C CA . ALA C 3 83 ? 44.312 30.025 17.547 1.00 40.67 83 ALA A CA 1
ATOM 1522 C C . ALA C 3 83 ? 45.508 30.852 17.107 1.00 41.45 83 ALA A C 1
ATOM 1523 O O . ALA C 3 83 ? 45.406 32.068 16.914 1.00 40.27 83 ALA A O 1
ATOM 1525 N N . TRP C 3 84 ? 46.638 30.173 16.940 1.00 42.46 84 TRP A N 1
ATOM 1526 C CA . TRP C 3 84 ? 47.882 30.813 16.537 1.00 45.10 84 TRP A CA 1
ATOM 1527 C C . TRP C 3 84 ? 47.842 31.509 15.172 1.00 47.41 84 TRP A C 1
ATOM 1528 O O . TRP C 3 84 ? 48.058 32.718 15.090 1.00 47.80 84 TRP A O 1
ATOM 1539 N N . PHE C 3 85 ? 47.575 30.762 14.101 1.00 49.20 85 PHE A N 1
ATOM 1540 C CA . PHE C 3 85 ? 47.549 31.375 12.779 1.00 50.98 85 PHE A CA 1
ATOM 1541 C C . PHE C 3 85 ? 46.330 32.255 12.561 1.00 53.76 85 PHE A C 1
ATOM 1542 O O . PHE C 3 85 ? 46.339 33.138 11.703 1.00 54.45 85 PHE A O 1
ATOM 1550 N N . GLN C 3 86 ? 45.284 32.014 13.341 1.00 56.48 86 GLN A N 1
ATOM 1551 C CA . GLN C 3 86 ? 44.060 32.794 13.228 1.00 59.64 86 GLN A CA 1
ATOM 1552 C C . GLN C 3 86 ? 44.320 34.191 13.774 1.00 59.34 86 GLN A C 1
ATOM 1553 O O . GLN C 3 86 ? 43.597 35.137 13.473 1.00 59.68 86 GLN A O 1
ATOM 1559 N N . GLN C 3 87 ? 45.371 34.301 14.575 1.00 59.48 87 GLN A N 1
ATOM 1560 C CA . GLN C 3 87 ? 45.767 35.563 15.178 1.00 59.97 87 GLN A CA 1
ATOM 1561 C C . GLN C 3 87 ? 46.633 36.336 14.184 1.00 58.47 87 GLN A C 1
ATOM 1562 O O . GLN C 3 87 ? 46.704 37.568 14.225 1.00 58.09 87 GLN A O 1
ATOM 1568 N N . ILE C 3 88 ? 47.293 35.594 13.295 1.00 56.45 88 ILE A N 1
ATOM 1569 C CA . ILE C 3 88 ? 48.141 36.178 12.259 1.00 53.60 88 ILE A CA 1
ATOM 1570 C C . ILE C 3 88 ? 47.247 36.696 11.136 1.00 52.34 88 ILE A C 1
ATOM 1571 O O . ILE C 3 88 ? 47.499 37.751 10.558 1.00 51.65 88 ILE A O 1
ATOM 1576 N N . ARG C 3 89 ? 46.198 35.942 10.832 1.00 50.63 89 ARG A N 1
ATOM 1577 C CA . ARG C 3 89 ? 45.276 36.335 9.784 1.00 50.18 89 ARG A CA 1
ATOM 1578 C C . ARG C 3 89 ? 44.445 37.520 10.237 1.00 49.69 89 ARG A C 1
ATOM 1579 O O . ARG C 3 89 ? 43.886 38.245 9.419 1.00 49.45 89 ARG A O 1
ATOM 1587 N N . ALA C 3 90 ? 44.366 37.725 11.546 1.00 49.89 90 ALA A N 1
ATOM 1588 C CA . ALA C 3 90 ? 43.594 38.845 12.070 1.00 48.85 90 ALA A CA 1
ATOM 1589 C C . ALA C 3 90 ? 44.293 40.137 11.676 1.00 48.12 90 ALA A C 1
ATOM 1590 O O . ALA C 3 90 ? 43.674 41.200 11.617 1.00 46.74 90 ALA A O 1
ATOM 1592 N N . ALA C 3 91 ? 45.589 40.033 11.398 1.00 47.26 91 ALA A N 1
ATOM 1593 C CA . ALA C 3 91 ? 46.379 41.188 10.992 1.00 47.94 91 ALA A CA 1
ATOM 1594 C C . ALA C 3 91 ? 46.455 41.289 9.467 1.00 48.27 91 ALA A C 1
ATOM 1595 O O . ALA C 3 91 ? 47.323 41.977 8.929 1.00 49.05 91 ALA A O 1
ATOM 1597 N N . GLY C 3 92 ? 45.556 40.589 8.778 1.00 47.81 92 GLY A N 1
ATOM 1598 C CA . GLY C 3 92 ? 45.531 40.618 7.326 1.00 47.41 92 GLY A CA 1
ATOM 1599 C C . GLY C 3 92 ? 46.760 40.021 6.662 1.00 48.10 92 GLY A C 1
ATOM 1600 O O . GLY C 3 92 ? 47.175 40.456 5.583 1.00 47.71 92 GLY A O 1
ATOM 1601 N N . LEU C 3 93 ? 47.346 39.015 7.299 1.00 47.72 93 LEU A N 1
ATOM 1602 C CA . LEU C 3 93 ? 48.528 38.375 6.750 1.00 48.34 93 LEU A CA 1
ATOM 1603 C C . LEU C 3 93 ? 48.292 36.900 6.485 1.00 50.43 93 LEU A C 1
ATOM 1604 O O . LEU C 3 93 ? 47.515 36.247 7.181 1.00 51.13 93 LEU A O 1
ATOM 1609 N N . PRO C 3 94 ? 48.961 36.354 5.462 1.00 51.72 94 PRO A N 1
ATOM 1610 C CA . PRO C 3 94 ? 48.821 34.942 5.108 1.00 52.29 94 PRO A CA 1
ATOM 1611 C C . PRO C 3 94 ? 49.833 34.144 5.922 1.00 53.54 94 PRO A C 1
ATOM 1612 O O . PRO C 3 94 ? 50.847 34.689 6.361 1.00 54.10 94 PRO A O 1
ATOM 1616 N N . VAL C 3 95 ? 49.567 32.862 6.132 1.00 54.69 95 VAL A N 1
ATOM 1617 C CA . VAL C 3 95 ? 50.500 32.039 6.890 1.00 55.41 95 VAL A CA 1
ATOM 1618 C C . VAL C 3 95 ? 51.111 30.990 5.970 1.00 55.30 95 VAL A C 1
ATOM 1619 O O . VAL C 3 95 ? 50.434 30.081 5.498 1.00 55.27 95 VAL A O 1
ATOM 1623 N N . LYS C 3 96 ? 52.402 31.135 5.706 1.00 55.75 96 LYS A N 1
ATOM 1624 C CA . LYS C 3 96 ? 53.096 30.210 4.828 1.00 56.49 96 LYS A CA 1
ATOM 1625 C C . LYS C 3 96 ? 53.022 28.772 5.325 1.00 55.00 96 LYS A C 1
ATOM 1626 O O . LYS C 3 96 ? 53.314 28.489 6.486 1.00 54.47 96 LYS A O 1
ATOM 1632 N N . GLY C 3 97 ? 52.625 27.871 4.431 1.00 53.06 97 GLY A N 1
ATOM 1633 C CA . GLY C 3 97 ? 52.512 26.466 4.779 1.00 51.91 97 GLY A CA 1
ATOM 1634 C C . GLY C 3 97 ? 53.723 25.932 5.515 1.00 50.71 97 GLY A C 1
ATOM 1635 O O . GLY C 3 97 ? 53.596 25.101 6.406 1.00 50.82 97 GLY A O 1
ATOM 1636 N N . ILE C 3 98 ? 54.900 26.412 5.135 1.00 50.56 98 ILE A N 1
ATOM 1637 C CA . ILE C 3 98 ? 56.153 25.999 5.757 1.00 50.01 98 ILE A CA 1
ATOM 1638 C C . ILE C 3 98 ? 56.214 26.435 7.222 1.00 48.69 98 ILE A C 1
ATOM 1639 O O . ILE C 3 98 ? 56.727 25.712 8.075 1.00 47.86 98 ILE A O 1
ATOM 1644 N N . ILE C 3 99 ? 55.689 27.618 7.511 1.00 47.13 99 ILE A N 1
ATOM 1645 C CA . ILE C 3 99 ? 55.685 28.112 8.876 1.00 46.91 99 ILE A CA 1
ATOM 1646 C C . ILE C 3 99 ? 54.660 27.328 9.693 1.00 46.95 99 ILE A C 1
ATOM 1647 O O . ILE C 3 99 ? 54.866 27.050 10.874 1.00 47.68 99 ILE A O 1
ATOM 1652 N N . LEU C 3 100 ? 53.560 26.958 9.049 1.00 46.08 100 LEU A N 1
ATOM 1653 C CA . LEU C 3 100 ? 52.507 26.207 9.708 1.00 43.98 100 LEU A CA 1
ATOM 1654 C C . LEU C 3 100 ? 53.030 24.863 10.197 1.00 43.64 100 LEU A C 1
ATOM 1655 O O . LEU C 3 100 ? 52.804 24.486 11.346 1.00 44.86 100 LEU A O 1
ATOM 1660 N N . LYS C 3 101 ? 53.732 24.139 9.332 1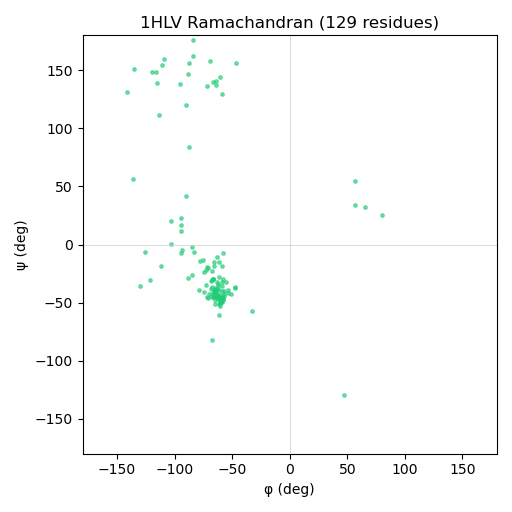.00 41.51 101 LYS A N 1
ATOM 1661 C CA . LYS C 3 101 ? 54.253 22.827 9.708 1.00 41.60 101 LYS A CA 1
ATOM 1662 C C . LYS C 3 101 ? 55.319 22.908 10.786 1.00 43.17 101 LYS A C 1
ATOM 1663 O O . LYS C 3 101 ? 55.487 21.989 11.588 1.00 44.18 101 LYS A O 1
ATOM 1669 N N . GLU C 3 102 ? 56.041 24.018 10.793 1.00 45.17 102 GLU A N 1
ATOM 1670 C CA . GLU C 3 102 ? 57.104 24.250 11.757 1.00 45.90 102 GLU A CA 1
ATOM 1671 C C . GLU C 3 102 ? 56.489 24.488 13.136 1.00 44.41 102 GLU A C 1
ATOM 1672 O O . GLU C 3 102 ? 56.927 23.925 14.148 1.00 42.70 102 GLU A O 1
ATOM 1678 N N . LYS C 3 103 ? 55.459 25.323 13.154 1.00 42.41 103 LYS A N 1
ATOM 1679 C CA . LYS C 3 103 ? 54.755 25.654 14.377 1.00 41.60 103 LYS A CA 1
ATOM 1680 C C . LYS C 3 103 ? 54.077 24.426 14.982 1.00 40.42 103 LYS A C 1
ATOM 1681 O O . LYS C 3 103 ? 54.058 24.266 16.194 1.00 39.63 103 LYS A O 1
ATOM 1687 N N . ALA C 3 104 ? 53.529 23.560 14.136 1.00 40.70 104 ALA A N 1
ATOM 1688 C CA . ALA C 3 104 ? 52.851 22.360 14.613 1.00 40.59 104 ALA A CA 1
ATOM 1689 C C . ALA C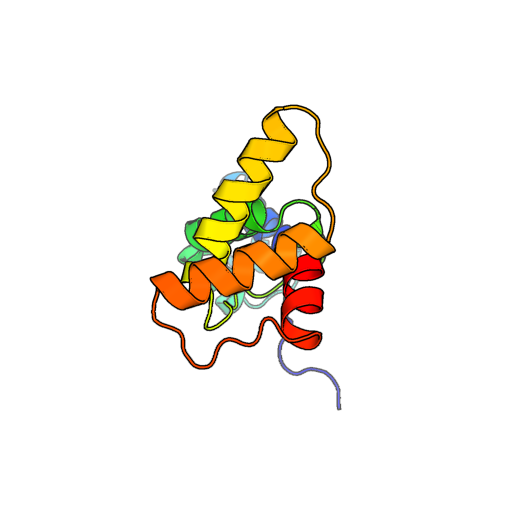 3 104 ? 53.817 21.403 15.301 1.00 41.74 104 ALA A C 1
ATOM 1690 O O . ALA C 3 104 ? 53.480 20.782 16.315 1.00 42.24 104 ALA A O 1
ATOM 1692 N N . LEU C 3 105 ? 55.019 21.276 14.749 1.00 42.44 105 LEU A N 1
ATOM 1693 C CA . LEU C 3 105 ? 56.013 20.391 15.341 1.00 41.40 105 LEU A CA 1
ATOM 1694 C C . LEU C 3 105 ? 56.479 20.921 16.699 1.00 41.57 105 LEU A C 1
ATOM 1695 O O . LEU C 3 105 ? 56.820 20.137 17.587 1.00 41.06 105 LEU A O 1
ATOM 1700 N N . ARG C 3 106 ? 56.480 22.243 16.863 1.00 41.54 106 ARG A N 1
ATOM 1701 C CA . ARG C 3 106 ? 56.891 22.853 18.126 1.00 44.89 106 ARG A CA 1
ATOM 1702 C C . ARG C 3 106 ? 55.820 22.674 19.195 1.00 42.97 106 ARG A C 1
ATOM 1703 O O . ARG C 3 106 ? 56.133 22.425 20.355 1.00 43.12 106 ARG A O 1
ATOM 1711 N N . ILE C 3 107 ? 54.559 22.831 18.802 1.00 40.92 107 ILE A N 1
ATOM 1712 C CA . ILE C 3 107 ? 53.448 22.665 19.722 1.00 38.14 107 ILE A CA 1
ATOM 1713 C C . ILE C 3 107 ? 53.438 21.203 20.177 1.00 39.66 107 ILE A C 1
ATOM 1714 O O . ILE C 3 107 ? 53.201 20.909 21.347 1.00 39.40 107 ILE A O 1
ATOM 1719 N N . ALA C 3 108 ? 53.724 20.289 19.255 1.00 39.40 108 ALA A N 1
ATOM 1720 C CA . ALA C 3 108 ? 53.741 18.873 19.592 1.00 41.63 108 ALA A CA 1
ATOM 1721 C C . ALA C 3 108 ? 54.806 18.565 20.641 1.00 42.86 108 ALA A C 1
ATOM 1722 O O . ALA C 3 108 ? 54.602 17.704 21.497 1.00 43.44 108 ALA A O 1
ATOM 1724 N N . GLU C 3 109 ? 55.937 19.261 20.567 1.00 44.43 109 GLU A N 1
ATOM 1725 C CA . GLU C 3 109 ? 57.021 19.061 21.522 1.00 45.97 109 GLU A CA 1
ATOM 1726 C C . GLU C 3 109 ? 56.548 19.509 22.892 1.00 45.44 109 GLU A C 1
ATOM 1727 O O . GLU C 3 109 ? 56.784 18.834 23.897 1.00 43.73 109 GLU A O 1
ATOM 1733 N N . GLU C 3 110 ? 55.888 20.661 22.920 1.00 45.01 110 GLU A N 1
ATOM 1734 C CA . GLU C 3 110 ? 55.381 21.224 24.164 1.00 47.10 110 GLU A CA 1
ATOM 1735 C C . GLU C 3 110 ? 54.325 20.349 24.811 1.00 45.77 110 GLU A C 1
ATOM 1736 O O . GLU C 3 110 ? 54.298 20.210 26.032 1.00 47.91 110 GLU A O 1
ATOM 1742 N N . LEU C 3 111 ? 53.464 19.756 23.991 1.00 43.33 111 LEU A N 1
ATOM 1743 C CA . LEU C 3 111 ? 52.407 18.883 24.488 1.00 42.25 111 LEU A CA 1
ATOM 1744 C C . LEU C 3 111 ? 52.936 17.497 24.843 1.00 41.22 111 LEU A C 1
ATOM 1745 O O . LEU C 3 111 ? 52.260 16.714 25.517 1.00 40.48 111 LEU A O 1
ATOM 1750 N N . GLY C 3 112 ? 54.149 17.201 24.387 1.00 40.06 112 GLY A N 1
ATOM 1751 C CA . GLY C 3 112 ? 54.742 15.908 24.657 1.00 38.43 112 GLY A CA 1
ATOM 1752 C C . GLY C 3 112 ? 54.224 14.826 23.730 1.00 40.17 112 GLY A C 1
ATOM 1753 O O . GLY C 3 112 ? 54.235 1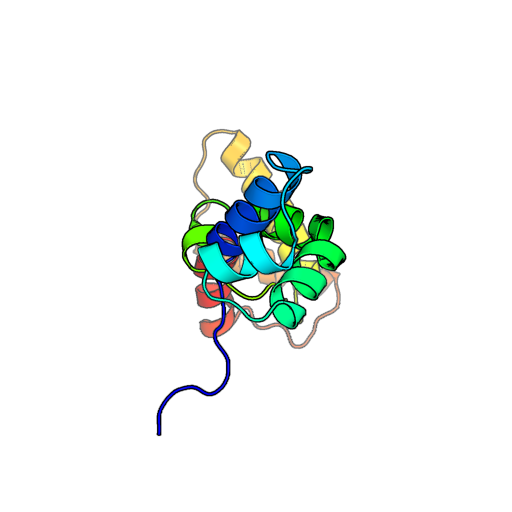3.646 24.086 1.00 39.42 112 GLY A O 1
ATOM 1754 N N . MET C 3 113 ? 53.757 15.217 22.545 1.00 41.74 113 MET A N 1
ATOM 1755 C CA . MET C 3 113 ? 53.256 14.252 21.567 1.00 43.58 113 MET A CA 1
ATOM 1756 C C . MET C 3 113 ? 54.458 13.810 20.757 1.00 45.84 113 MET A C 1
ATOM 1757 O O . MET C 3 113 ? 54.716 14.338 19.680 1.00 47.29 113 MET A O 1
ATOM 1762 N N . ASP C 3 114 ? 55.195 12.839 21.282 1.00 48.82 114 ASP A N 1
ATOM 1763 C CA . ASP C 3 114 ? 56.395 12.348 20.620 1.00 51.61 114 ASP A CA 1
ATOM 1764 C C . ASP C 3 114 ? 56.121 11.646 19.303 1.00 52.21 114 ASP A C 1
ATOM 1765 O O . ASP C 3 114 ? 57.022 11.478 18.485 1.00 53.23 114 ASP A O 1
ATOM 1770 N N . ASP C 3 115 ? 54.881 11.235 19.090 1.00 52.36 115 ASP A N 1
ATOM 1771 C CA . ASP C 3 115 ? 54.557 10.539 17.860 1.00 52.14 115 ASP A CA 1
ATOM 1772 C C . ASP C 3 115 ? 54.042 11.443 16.751 1.00 50.04 115 ASP A C 1
ATOM 1773 O O . ASP C 3 115 ? 53.817 10.981 15.631 1.00 50.30 115 ASP A O 1
ATOM 1778 N N . PHE C 3 116 ? 53.854 12.724 17.047 1.00 45.94 116 PHE A N 1
ATOM 1779 C CA . PHE C 3 116 ? 53.381 13.630 16.016 1.00 43.39 116 PHE A CA 1
ATOM 1780 C C . PHE C 3 116 ? 54.524 13.839 15.048 1.00 44.29 116 PHE A C 1
ATOM 1781 O O . PHE C 3 116 ? 55.668 14.040 15.455 1.00 44.61 116 PHE A O 1
ATOM 1789 N N . THR C 3 117 ? 54.203 13.805 13.764 1.00 43.01 117 THR A N 1
ATOM 1790 C CA . THR C 3 117 ? 55.203 13.959 12.730 1.00 41.20 117 THR A CA 1
ATOM 1791 C C . THR C 3 117 ? 54.831 15.078 11.769 1.00 41.46 117 THR A C 1
ATOM 1792 O O . THR C 3 117 ? 55.625 15.456 10.911 1.00 42.25 117 THR A O 1
ATOM 1796 N N . ALA C 3 118 ? 53.635 15.632 11.941 1.00 39.65 118 ALA A N 1
ATOM 1797 C CA . ALA C 3 118 ? 53.150 16.676 11.044 1.00 38.10 118 ALA A CA 1
ATOM 1798 C C . ALA C 3 118 ? 53.185 16.090 9.628 1.00 37.15 118 ALA A C 1
ATOM 1799 O O . ALA C 3 118 ? 53.430 16.798 8.654 1.00 36.69 118 ALA A O 1
ATOM 1801 N N . SER C 3 119 ? 52.925 14.784 9.548 1.00 35.41 119 SER A N 1
ATOM 1802 C CA . SER C 3 119 ? 52.904 14.028 8.299 1.00 36.52 119 SER A CA 1
ATOM 1803 C C . SER C 3 119 ? 52.122 14.700 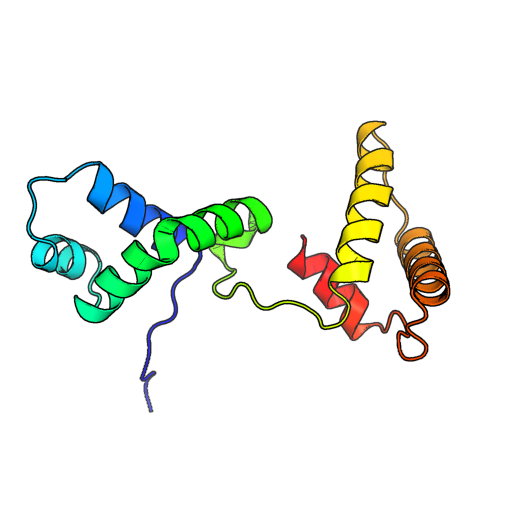7.166 1.00 38.00 119 SER A C 1
ATOM 1804 O O . SER C 3 119 ? 51.222 15.503 7.403 1.00 37.32 119 SER A O 1
ATOM 1807 N N . ASN C 3 120 ? 52.466 14.347 5.930 1.00 38.99 120 ASN A N 1
ATOM 1808 C CA . ASN C 3 120 ? 51.793 14.912 4.769 1.00 39.11 120 ASN A CA 1
ATOM 1809 C C . ASN C 3 120 ? 50.296 14.633 4.868 1.00 38.06 120 ASN A C 1
ATOM 1810 O O . ASN C 3 120 ? 49.479 15.513 4.611 1.00 38.04 120 ASN A O 1
ATOM 1815 N N . GLY C 3 121 ? 49.949 13.404 5.238 1.00 37.15 121 GLY A N 1
ATOM 1816 C CA . GLY C 3 121 ? 48.551 13.035 5.360 1.00 36.84 121 GLY A CA 1
ATOM 1817 C C . GLY C 3 121 ? 47.829 13.912 6.362 1.00 37.44 121 GLY A C 1
ATOM 1818 O O . GLY C 3 121 ? 46.760 14.457 6.087 1.00 37.30 121 GLY A O 1
ATOM 1819 N N . TRP C 3 122 ? 48.427 14.051 7.536 1.00 38.15 122 TRP A N 1
ATOM 1820 C CA . TRP C 3 122 ? 47.847 14.868 8.580 1.00 37.80 122 TRP A CA 1
ATOM 1821 C C . TRP C 3 122 ? 47.684 16.319 8.139 1.00 38.85 122 TRP A C 1
ATOM 1822 O O . TRP C 3 122 ? 46.620 16.917 8.329 1.00 41.27 122 TRP A O 1
ATOM 1833 N N . LEU C 3 123 ? 48.741 16.887 7.564 1.00 38.82 123 LEU A N 1
ATOM 1834 C CA . LEU C 3 123 ? 48.712 18.283 7.138 1.00 38.42 123 LEU A CA 1
ATOM 1835 C C . LEU C 3 123 ? 47.660 18.523 6.082 1.00 38.38 123 LEU A C 1
ATOM 1836 O O . LEU C 3 123 ? 46.910 19.488 6.158 1.00 38.23 123 LEU A O 1
ATOM 1841 N N . ASP C 3 124 ? 47.598 17.636 5.097 1.00 38.95 124 ASP A N 1
ATOM 1842 C CA . ASP C 3 124 ? 46.618 17.774 4.037 1.00 38.79 124 ASP A CA 1
ATOM 1843 C C . ASP C 3 124 ? 45.214 17.717 4.642 1.00 39.47 124 ASP A C 1
ATOM 1844 O O . ASP C 3 124 ? 44.385 18.596 4.397 1.00 39.65 124 ASP A O 1
ATOM 1849 N N . ARG C 3 125 ? 44.950 16.687 5.441 1.00 39.80 125 ARG A N 1
ATOM 1850 C CA . ARG C 3 125 ? 43.644 16.546 6.079 1.00 38.93 125 ARG A CA 1
ATOM 1851 C C . ARG C 3 125 ? 43.298 17.759 6.923 1.00 39.61 125 ARG A C 1
ATOM 1852 O O . ARG C 3 125 ? 42.164 18.223 6.910 1.00 38.50 125 ARG A O 1
ATOM 1860 N N . PHE C 3 126 ? 44.272 18.264 7.670 1.00 39.92 126 PHE A N 1
ATOM 1861 C CA . PHE C 3 126 ? 44.028 19.436 8.490 1.00 41.52 126 PHE A CA 1
ATOM 1862 C C . PHE C 3 126 ? 43.618 20.595 7.581 1.00 43.69 126 PHE A C 1
ATOM 1863 O O . PHE C 3 126 ? 42.605 21.248 7.825 1.00 42.94 126 PHE A O 1
ATOM 1871 N N . ARG C 3 127 ? 44.395 20.840 6.528 1.00 45.97 127 ARG A N 1
ATOM 1872 C CA . ARG C 3 127 ? 44.091 21.925 5.593 1.00 50.46 127 ARG A CA 1
ATOM 1873 C C . ARG C 3 127 ? 42.664 21.834 5.035 1.00 52.49 127 ARG A C 1
ATOM 1874 O O . ARG C 3 127 ? 41.998 22.852 4.877 1.00 53.63 127 ARG A O 1
ATOM 1882 N N . ARG C 3 128 ? 42.197 20.622 4.742 1.00 56.31 128 ARG A N 1
ATOM 1883 C CA . ARG C 3 128 ? 40.853 20.415 4.201 1.00 59.61 128 ARG A CA 1
ATOM 1884 C C . ARG C 3 128 ? 39.796 20.260 5.283 1.00 61.77 128 ARG A C 1
ATOM 1885 O O . ARG C 3 128 ? 38.632 20.571 5.062 1.00 62.62 128 ARG A O 1
ATOM 1893 N N . ARG C 3 129 ? 40.200 19.749 6.441 1.00 64.21 129 ARG A N 1
ATOM 1894 C CA . ARG C 3 129 ? 39.294 19.564 7.577 1.00 66.43 129 ARG A CA 1
ATOM 1895 C C . ARG C 3 129 ? 38.867 20.928 8.088 1.00 69.98 129 ARG A C 1
ATOM 1896 O O . ARG C 3 129 ? 37.793 21.429 7.749 1.00 69.63 129 ARG A O 1
ATOM 1904 N N . ARG C 3 130 ? 39.732 21.524 8.906 1.00 74.12 130 ARG A N 1
ATOM 1905 C CA . ARG C 3 130 ? 39.478 22.834 9.485 1.00 77.95 130 ARG A CA 1
ATOM 1906 C C . ARG C 3 130 ? 39.251 23.897 8.402 1.00 80.45 130 ARG A C 1
ATOM 1907 O O . ARG C 3 130 ? 38.888 25.032 8.714 1.00 81.19 130 ARG A O 1
ATOM 1915 N N . SER C 3 131 ? 39.466 23.515 7.140 1.00 82.61 131 SER A N 1
ATOM 1916 C CA . SER C 3 131 ? 39.298 24.395 5.970 1.00 84.04 131 SER A CA 1
ATOM 1917 C C . SER C 3 131 ? 39.333 25.901 6.270 1.00 85.12 131 SER A C 1
ATOM 1918 O O . SER C 3 131 ? 38.298 26.576 6.058 1.00 85.87 131 SER A O 1
#

Sequence (131 aa):
MGPKRRQLTFREKSRIIQEVEENPDLRKGEIARRFNIPPSTLSTILKNKRAILASERKYGVASTCRKTNKLSPYDKLEGLLIAWFQQIRAAGLPVKGIILKEKALRIAEELGMDDFTASNGWLDRFRRRRS